Protein AF-A0A960Y1U1-F1 (afdb_monomer)

Solvent-accessible surface area (backbone atoms only — not comparable to full-atom values): 5514 Å² total; per-residue (Å²): 135,59,75,47,82,42,63,54,63,70,61,53,49,52,55,34,71,74,19,62,62,58,35,45,44,44,46,67,72,65,64,47,54,80,85,38,57,53,34,42,39,39,27,62,85,62,45,29,44,31,43,38,36,76,93,47,51,40,35,40,30,41,44,98,85,46,34,25,41,33,38,40,80,87,82,40,78,44,79,48,66,86,57,84,58,46,23,54,41,54,49,52,51,39,63,72,75,62,118

pLDDT: mean 90.0, std 6.32, range [62.06, 96.38]

Nearest PDB structures (foldseek):
  3v5n-assembly1_B  TM=3.842E-01  e=8.748E-01  Sinorhizobium meliloti 1021
  3v5n-assembly1_A  TM=4.144E-01  e=1.931E+00  Sinorhizobium meliloti 1021
  7d5m-assembly1_A  TM=4.256E-01  e=3.145E+00  Azotobacter vinelandii DJ
  3v5n-assembly1_C  TM=3.327E-01  e=2.319E+00  Sinorhizobium meliloti 1021
  3dty-assembly1_B  TM=3.992E-01  e=4.533E+00  Pseudomonas syringae pv. tomato

Sequence (99 aa):
MSFYFFGNKDTIFQMLEESPILHHLLFEKYDIDHFQLISFYISSDLNRLEVNSIGKFFRFKVLENNNVLLQDPETGILEVSEHTGLGKEILDIIQKYCK

Radius of gyration: 12.22 Å; Cα contacts (8 Å, |Δi|>4): 176; chains: 1; bounding box: 28×26×29 Å

Foldseek 3Di:
DFKDKAQDLVVVVVLCVLQVVVVCCQCPVVPADSQQWGIWMDDLVQLKIWTHGNPWIWIWTQDPVLWTFIATPPPGTDTHPPDPCNSVSSNVSCVVPGD

Secondary structure (DSSP, 8-state):
--EEEE--HHHHHHHHHT-HHHHIIIIIIS---GGGEEEEEEETTTTEEEEEESS-EEEEEE-TTS-EEEEETTTEEEEE-SSTTHHHHHHHHHHHH--

Mean predicted aligned error: 3.65 Å

Structure (mmCIF, N/CA/C/O backbone):
data_AF-A0A960Y1U1-F1
#
_entry.id   AF-A0A960Y1U1-F1
#
loop_
_atom_site.group_PDB
_atom_site.id
_atom_site.type_symbol
_atom_site.label_atom_id
_atom_site.label_alt_id
_atom_site.label_comp_id
_atom_site.label_asym_id
_atom_site.label_entity_id
_atom_site.label_seq_id
_atom_site.pdbx_PDB_ins_code
_atom_site.Cartn_x
_atom_site.Cartn_y
_atom_site.Cartn_z
_atom_site.occupancy
_atom_site.B_iso_or_equiv
_atom_site.auth_seq_id
_atom_site.auth_comp_id
_atom_site.auth_asym_id
_atom_site.auth_atom_id
_atom_site.pdbx_PDB_model_num
ATOM 1 N N . MET A 1 1 ? 5.639 17.163 10.245 1.00 62.06 1 MET A N 1
ATOM 2 C CA . MET A 1 1 ? 4.940 16.203 9.384 1.00 62.06 1 MET A CA 1
ATOM 3 C C . MET A 1 1 ? 5.990 15.350 8.709 1.00 62.06 1 MET A C 1
ATOM 5 O O . MET A 1 1 ? 6.778 15.914 7.953 1.00 62.06 1 MET A O 1
ATOM 9 N N . SER A 1 2 ? 6.077 14.070 9.057 1.00 81.50 2 SER A N 1
ATOM 10 C CA . SER A 1 2 ? 7.123 13.174 8.558 1.00 81.50 2 SER A CA 1
ATOM 11 C C . SER A 1 2 ? 6.651 12.429 7.313 1.00 81.50 2 SER A C 1
ATOM 13 O O . SER A 1 2 ? 5.538 11.898 7.258 1.00 81.50 2 SER A O 1
ATOM 15 N N . PHE A 1 3 ? 7.510 12.422 6.297 1.00 84.81 3 PHE A N 1
ATOM 16 C CA . PHE A 1 3 ? 7.237 11.835 4.997 1.00 84.81 3 PHE A CA 1
ATOM 17 C C . PHE A 1 3 ? 8.439 11.043 4.518 1.00 84.81 3 PHE A C 1
ATOM 19 O O . PHE A 1 3 ? 9.558 11.557 4.513 1.00 84.81 3 PHE A O 1
ATOM 26 N N . TYR A 1 4 ? 8.188 9.818 4.077 1.00 92.25 4 TYR A N 1
ATOM 27 C CA . TYR A 1 4 ? 9.227 8.880 3.687 1.00 92.25 4 TYR A CA 1
ATOM 28 C C . TYR A 1 4 ? 8.963 8.407 2.264 1.00 92.25 4 TYR A C 1
ATOM 30 O O . TYR A 1 4 ? 7.866 7.952 1.940 1.00 92.25 4 TYR A O 1
ATOM 38 N N . PHE A 1 5 ? 9.972 8.552 1.409 1.00 94.62 5 PHE A N 1
ATOM 39 C CA . PHE A 1 5 ? 9.931 8.130 0.016 1.00 94.62 5 PHE A CA 1
ATOM 40 C C . PHE A 1 5 ? 10.786 6.880 -0.173 1.00 94.62 5 PHE A C 1
ATOM 42 O O . PHE A 1 5 ? 11.967 6.873 0.179 1.00 94.62 5 PHE A O 1
ATOM 49 N N . PHE A 1 6 ? 10.205 5.861 -0.798 1.00 94.81 6 PH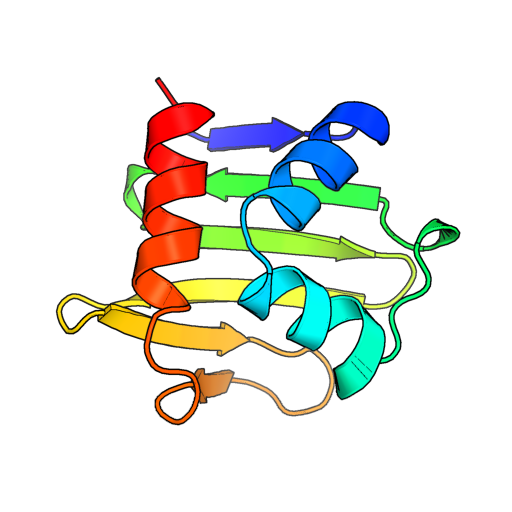E A N 1
ATOM 50 C CA . PHE A 1 6 ? 10.869 4.610 -1.137 1.00 94.81 6 PHE A CA 1
ATOM 51 C C . PHE A 1 6 ? 10.747 4.371 -2.639 1.00 94.81 6 PHE A C 1
ATOM 53 O O . PHE A 1 6 ? 9.682 4.014 -3.132 1.00 94.81 6 PHE A O 1
ATOM 60 N N . GLY A 1 7 ? 11.841 4.592 -3.372 1.00 93.38 7 GLY A N 1
ATOM 61 C CA . GLY A 1 7 ? 11.942 4.308 -4.812 1.00 93.38 7 GLY A CA 1
ATOM 62 C C . GLY A 1 7 ? 12.823 3.100 -5.150 1.00 93.38 7 GLY A C 1
ATOM 63 O O . GLY A 1 7 ? 12.946 2.732 -6.314 1.00 93.38 7 GLY A O 1
ATOM 64 N N . ASN A 1 8 ? 13.472 2.488 -4.154 1.00 94.31 8 ASN A N 1
ATOM 65 C CA . ASN A 1 8 ? 14.249 1.267 -4.355 1.00 94.31 8 ASN A CA 1
ATOM 66 C C . ASN A 1 8 ? 13.295 0.068 -4.478 1.00 94.31 8 ASN A C 1
ATOM 68 O O . ASN A 1 8 ? 12.503 -0.183 -3.570 1.00 94.31 8 ASN A O 1
ATOM 72 N N . LYS A 1 9 ? 13.388 -0.668 -5.592 1.00 90.69 9 LYS A N 1
ATOM 73 C CA . LYS A 1 9 ? 12.480 -1.783 -5.888 1.00 90.69 9 LYS A CA 1
ATOM 74 C C . LYS A 1 9 ? 12.566 -2.914 -4.867 1.00 90.69 9 LYS A C 1
ATOM 76 O O . LYS A 1 9 ? 11.521 -3.394 -4.453 1.00 90.69 9 LYS A O 1
ATOM 81 N N . ASP A 1 10 ? 13.760 -3.282 -4.408 1.00 92.62 10 ASP A N 1
ATOM 82 C CA . ASP A 1 10 ? 13.924 -4.357 -3.419 1.00 92.62 10 ASP A CA 1
ATOM 83 C C . ASP A 1 10 ? 13.230 -4.004 -2.097 1.00 92.62 10 ASP A C 1
ATOM 85 O O . ASP A 1 10 ? 12.554 -4.834 -1.500 1.00 92.62 10 ASP A O 1
ATOM 89 N N . THR A 1 11 ? 13.321 -2.739 -1.674 1.00 93.75 11 THR A N 1
ATOM 90 C CA . THR A 1 11 ? 12.627 -2.253 -0.473 1.00 93.75 11 THR A CA 1
ATOM 91 C C . THR A 1 11 ? 11.110 -2.274 -0.652 1.00 93.75 11 THR A C 1
ATOM 93 O O . THR A 1 11 ? 10.394 -2.680 0.258 1.00 93.75 11 THR A O 1
ATOM 96 N N . ILE A 1 12 ? 10.616 -1.861 -1.823 1.00 93.62 12 ILE A N 1
ATOM 97 C CA . ILE A 1 12 ? 9.183 -1.901 -2.147 1.00 93.62 12 ILE A CA 1
ATOM 98 C C . ILE A 1 12 ? 8.674 -3.348 -2.150 1.00 93.62 12 ILE A C 1
ATOM 100 O O . ILE A 1 12 ? 7.632 -3.624 -1.562 1.00 93.62 12 ILE A O 1
ATOM 104 N N . PHE A 1 13 ? 9.407 -4.281 -2.762 1.00 91.75 13 PHE A N 1
ATOM 105 C CA . PHE A 1 13 ? 9.022 -5.692 -2.762 1.00 91.75 13 PHE A CA 1
ATOM 106 C C . PHE A 1 13 ? 9.053 -6.289 -1.362 1.00 91.75 13 PHE A C 1
ATOM 108 O O . PHE A 1 13 ? 8.110 -6.977 -0.994 1.00 91.75 13 PHE A O 1
ATOM 115 N N . GLN A 1 14 ? 10.043 -5.940 -0.541 1.00 93.62 14 GLN A N 1
ATOM 116 C CA . GLN A 1 14 ? 10.060 -6.357 0.856 1.00 93.62 14 GLN A CA 1
ATOM 117 C C . GLN A 1 14 ? 8.824 -5.849 1.624 1.00 93.62 14 GLN A C 1
ATOM 119 O O . GLN A 1 14 ? 8.208 -6.609 2.364 1.00 93.62 14 GLN A O 1
ATOM 124 N N . MET A 1 15 ? 8.417 -4.587 1.428 1.00 94.44 15 MET A N 1
ATOM 125 C CA . MET A 1 15 ? 7.186 -4.056 2.036 1.00 94.44 15 MET A CA 1
ATOM 126 C C . MET A 1 15 ? 5.944 -4.843 1.603 1.00 94.44 15 MET A C 1
ATOM 128 O O . MET A 1 15 ? 5.037 -5.054 2.403 1.00 94.44 15 MET A O 1
ATOM 132 N N . LEU A 1 16 ? 5.896 -5.261 0.338 1.00 93.00 16 LEU A N 1
ATOM 133 C CA . LEU A 1 16 ? 4.779 -6.012 -0.229 1.00 93.00 16 LEU A CA 1
A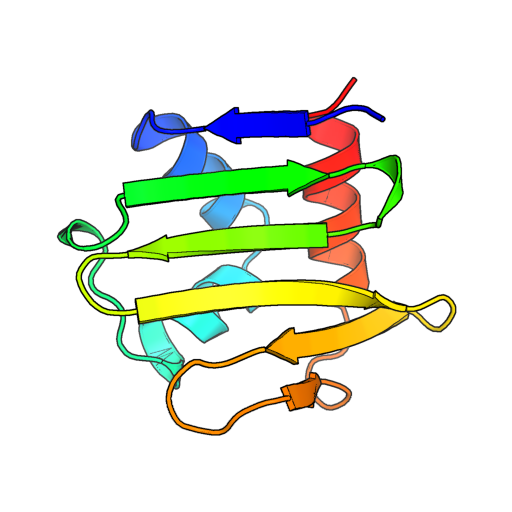TOM 134 C C . LEU A 1 16 ? 4.743 -7.467 0.243 1.00 93.00 16 LEU A C 1
ATOM 136 O O . LEU A 1 16 ? 3.668 -7.971 0.544 1.00 93.00 16 LEU A O 1
ATOM 140 N N . GLU A 1 17 ? 5.894 -8.124 0.375 1.00 91.44 17 GLU A N 1
ATOM 141 C CA . GLU A 1 17 ? 5.991 -9.469 0.959 1.00 91.44 17 GLU A CA 1
ATOM 142 C C . GLU A 1 17 ? 5.514 -9.496 2.419 1.00 91.44 17 GLU A C 1
ATOM 144 O O . GLU A 1 17 ? 4.911 -10.469 2.869 1.00 91.44 17 GLU A O 1
ATOM 149 N N . GLU A 1 18 ? 5.749 -8.411 3.157 1.00 89.69 18 GLU A N 1
ATOM 150 C CA . GLU A 1 18 ? 5.316 -8.252 4.547 1.00 89.69 18 GLU A CA 1
ATOM 151 C C . GLU A 1 18 ? 3.833 -7.859 4.684 1.00 89.69 18 GLU A C 1
ATOM 153 O O . GLU A 1 18 ? 3.284 -7.931 5.784 1.00 89.69 18 GLU A O 1
ATOM 158 N N . SER A 1 19 ? 3.173 -7.482 3.583 1.00 92.50 19 SER A N 1
ATOM 159 C CA . SER A 1 19 ? 1.758 -7.102 3.534 1.00 92.50 19 SER A CA 1
ATOM 160 C C . SER A 1 19 ? 1.021 -7.883 2.439 1.00 92.50 19 SER A C 1
ATOM 162 O O . SER A 1 19 ? 0.753 -7.356 1.351 1.00 92.50 19 SER A O 1
ATOM 164 N N . PRO A 1 20 ? 0.669 -9.156 2.702 1.00 92.62 20 PRO A N 1
ATOM 165 C CA . PRO A 1 20 ? 0.060 -10.028 1.704 1.00 92.62 20 PRO A CA 1
ATOM 166 C C . PRO A 1 20 ? -1.282 -9.501 1.179 1.00 92.62 20 PRO A C 1
ATOM 168 O O . PRO A 1 20 ? -1.597 -9.720 0.008 1.00 92.62 20 PRO A O 1
ATOM 171 N N . ILE A 1 21 ? -2.069 -8.781 1.990 1.00 93.19 21 ILE A N 1
ATOM 172 C CA . ILE A 1 21 ? -3.342 -8.212 1.526 1.00 93.19 21 ILE A CA 1
ATOM 173 C C . ILE A 1 21 ? -3.084 -7.048 0.566 1.00 93.19 21 ILE A C 1
ATOM 175 O O . ILE A 1 21 ? -3.737 -6.958 -0.475 1.00 93.19 21 ILE A O 1
ATOM 179 N N . LEU A 1 22 ? -2.128 -6.168 0.879 1.00 92.94 22 LEU A N 1
ATOM 180 C CA . LEU A 1 22 ? -1.748 -5.079 -0.024 1.00 92.94 22 LEU A CA 1
ATOM 181 C C . LEU A 1 22 ? -1.169 -5.627 -1.333 1.00 92.94 22 LEU A C 1
ATOM 183 O O . LEU A 1 22 ? -1.524 -5.137 -2.403 1.00 92.94 22 LEU A O 1
ATOM 187 N N . HIS A 1 23 ? -0.328 -6.661 -1.251 1.00 94.00 23 HIS A N 1
ATOM 188 C CA . HIS A 1 23 ? 0.206 -7.365 -2.413 1.00 94.00 23 HIS A CA 1
ATOM 189 C C . HIS A 1 23 ? -0.926 -7.908 -3.298 1.00 94.00 23 HIS A C 1
ATOM 191 O O . HIS A 1 23 ? -1.006 -7.557 -4.474 1.00 94.00 23 HIS A O 1
ATOM 197 N N . HIS A 1 24 ? -1.857 -8.676 -2.726 1.00 91.62 24 HIS A N 1
ATOM 198 C CA . HIS A 1 24 ? -3.018 -9.200 -3.450 1.00 91.62 24 HIS A CA 1
ATOM 199 C C . HIS A 1 24 ? -3.845 -8.082 -4.107 1.00 91.62 24 HIS A C 1
ATOM 201 O O . HIS A 1 24 ? -4.216 -8.174 -5.276 1.00 91.62 24 HIS A O 1
ATOM 207 N N . LEU A 1 25 ? -4.106 -6.985 -3.388 1.00 90.38 25 LEU A N 1
ATOM 208 C CA . LEU A 1 25 ? -4.850 -5.854 -3.942 1.00 90.38 25 LEU A CA 1
ATOM 209 C C . LEU A 1 25 ? -4.150 -5.260 -5.166 1.00 90.38 25 LEU A C 1
ATOM 211 O O . LEU A 1 25 ? -4.776 -5.102 -6.210 1.00 90.38 25 LEU A O 1
ATOM 215 N N . LEU A 1 26 ? -2.867 -4.931 -5.051 1.00 90.62 26 LEU A N 1
ATOM 216 C CA . LEU A 1 26 ? -2.139 -4.248 -6.117 1.00 90.62 26 LEU A CA 1
ATOM 217 C C . LEU A 1 26 ? -1.942 -5.143 -7.347 1.00 90.62 26 LEU A C 1
ATOM 219 O O . LEU A 1 26 ? -2.193 -4.693 -8.463 1.00 90.62 26 LEU A O 1
ATOM 223 N N . PHE A 1 27 ? -1.527 -6.395 -7.152 1.00 91.56 27 PHE A N 1
ATOM 224 C CA . PHE A 1 27 ? -1.133 -7.274 -8.255 1.00 91.56 27 PHE A CA 1
ATOM 225 C C . PHE A 1 27 ? -2.275 -8.113 -8.814 1.00 91.56 27 PHE A C 1
ATOM 227 O O . PHE A 1 27 ? -2.323 -8.331 -10.017 1.00 91.56 27 PHE A O 1
ATOM 234 N N . GLU A 1 28 ? -3.194 -8.585 -7.972 1.00 89.62 28 GLU A N 1
ATOM 235 C CA . GLU A 1 28 ? -4.253 -9.498 -8.420 1.00 89.62 28 GLU A CA 1
ATOM 236 C C . GLU A 1 28 ? -5.566 -8.761 -8.691 1.00 89.62 28 GLU A C 1
ATOM 238 O O . GLU A 1 28 ? -6.217 -9.020 -9.700 1.00 89.62 28 GLU A O 1
ATOM 243 N N . LYS A 1 29 ? -5.963 -7.821 -7.823 1.00 87.81 29 LYS A N 1
ATOM 244 C CA . LYS A 1 29 ? -7.225 -7.080 -7.998 1.00 87.81 29 LYS A CA 1
ATOM 245 C C . LYS A 1 29 ? -7.097 -5.908 -8.971 1.00 87.81 29 LYS A C 1
ATOM 247 O O . LYS A 1 29 ? -7.988 -5.707 -9.791 1.00 87.81 29 LYS A O 1
ATOM 252 N N . TYR A 1 30 ? -6.027 -5.122 -8.855 1.00 87.00 30 TYR A N 1
ATOM 253 C CA .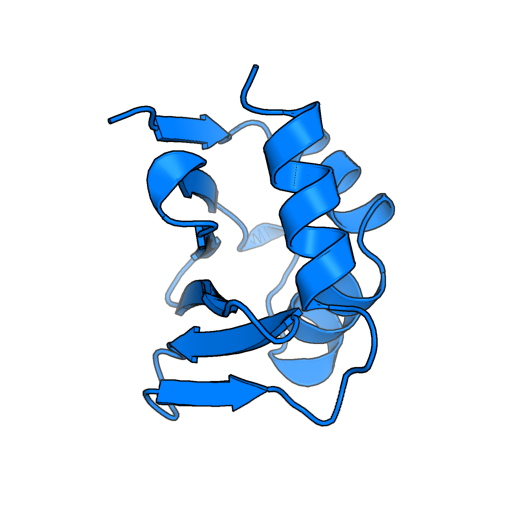 TYR A 1 30 ? -5.819 -3.905 -9.652 1.00 87.00 30 TYR A CA 1
ATOM 254 C C . TYR A 1 30 ? -4.895 -4.089 -10.863 1.00 87.00 30 TYR A C 1
ATOM 256 O O . TYR A 1 30 ? -4.718 -3.134 -11.631 1.00 87.00 30 TYR A O 1
ATOM 264 N N . ASP A 1 31 ? -4.358 -5.300 -11.041 1.00 88.81 31 ASP A N 1
ATOM 265 C CA . ASP A 1 31 ? -3.537 -5.714 -12.186 1.00 88.81 31 ASP A CA 1
ATOM 266 C C . ASP A 1 31 ? -2.374 -4.743 -12.462 1.00 88.81 31 ASP A C 1
ATOM 268 O O . ASP A 1 31 ? -2.147 -4.283 -13.582 1.00 88.81 31 ASP A O 1
ATOM 272 N N . ILE A 1 32 ? -1.678 -4.329 -11.398 1.00 88.69 32 ILE A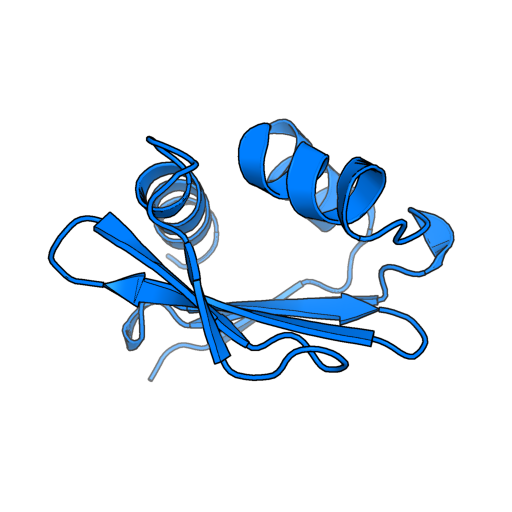 N 1
ATOM 273 C CA . ILE A 1 32 ? -0.466 -3.515 -11.511 1.00 88.69 32 ILE A CA 1
ATOM 274 C C . ILE A 1 32 ? 0.699 -4.461 -11.759 1.00 88.69 32 ILE A C 1
ATOM 276 O O . ILE A 1 32 ? 0.959 -5.331 -10.942 1.00 88.69 32 ILE A O 1
ATOM 280 N N . ASP A 1 33 ? 1.465 -4.275 -12.829 1.00 88.62 33 ASP A N 1
ATOM 281 C CA . ASP A 1 33 ? 2.678 -5.070 -13.034 1.00 88.62 33 ASP A CA 1
ATOM 282 C C . ASP A 1 33 ? 3.769 -4.664 -12.012 1.00 88.62 33 ASP A C 1
ATOM 284 O O . ASP A 1 33 ? 3.971 -3.485 -11.704 1.00 88.62 33 ASP A O 1
ATOM 288 N N . HIS A 1 34 ? 4.548 -5.633 -11.530 1.00 84.12 34 HIS A N 1
ATOM 289 C CA . HIS A 1 34 ? 5.743 -5.419 -10.706 1.00 84.12 34 HIS A CA 1
ATOM 290 C C . HIS A 1 34 ? 6.708 -4.399 -11.329 1.00 84.12 34 HIS A C 1
ATOM 292 O O . HIS A 1 34 ? 7.320 -3.584 -10.632 1.00 84.12 34 HIS A O 1
ATOM 298 N N . PHE A 1 35 ? 6.843 -4.402 -12.656 1.00 87.25 35 PHE A N 1
ATOM 299 C CA . PHE A 1 35 ? 7.695 -3.456 -13.367 1.00 87.25 35 PHE A CA 1
ATOM 300 C C . PHE A 1 35 ? 7.123 -2.040 -13.402 1.00 87.25 35 PHE A C 1
ATOM 302 O O . PHE A 1 35 ? 7.910 -1.093 -13.510 1.00 87.25 35 PHE A O 1
ATOM 309 N N . GLN A 1 36 ? 5.802 -1.895 -13.272 1.00 90.62 36 GLN A N 1
ATOM 310 C CA . GLN A 1 36 ? 5.112 -0.610 -13.269 1.00 90.62 36 GLN A CA 1
ATOM 311 C C . GLN A 1 36 ? 5.216 0.115 -11.931 1.00 90.62 36 GLN A C 1
ATOM 313 O O . GLN A 1 36 ? 5.008 1.323 -11.918 1.00 90.62 36 GLN A O 1
ATOM 318 N N . LEU A 1 37 ? 5.552 -0.554 -10.823 1.00 92.50 37 LEU A N 1
ATOM 319 C CA . LEU A 1 37 ? 5.761 0.125 -9.544 1.00 92.50 37 LEU A CA 1
ATOM 320 C C . LEU A 1 37 ? 6.959 1.083 -9.606 1.00 92.50 37 LEU A C 1
ATOM 322 O O . LEU A 1 37 ? 8.076 0.706 -9.972 1.00 92.50 37 LEU A O 1
ATOM 326 N N . ILE A 1 38 ? 6.703 2.336 -9.226 1.00 94.62 38 ILE A N 1
ATOM 327 C CA . ILE A 1 38 ? 7.678 3.430 -9.238 1.00 94.62 38 ILE A CA 1
ATOM 328 C C . ILE A 1 38 ? 8.146 3.731 -7.818 1.00 94.62 38 ILE A C 1
ATOM 330 O O . ILE A 1 38 ? 9.346 3.808 -7.567 1.00 94.62 38 ILE A O 1
ATOM 334 N N . SER A 1 39 ? 7.212 3.967 -6.894 1.00 95.62 39 SER A N 1
ATOM 335 C CA . SER A 1 39 ? 7.566 4.351 -5.526 1.00 95.62 39 SER A CA 1
ATOM 336 C C . SER A 1 39 ? 6.433 4.167 -4.536 1.00 95.62 39 SER A C 1
ATOM 338 O O . SER A 1 39 ? 5.258 4.251 -4.896 1.00 95.62 39 SER A O 1
ATOM 340 N N . PHE A 1 40 ? 6.810 3.979 -3.275 1.00 96.38 40 PHE A N 1
ATOM 341 C CA . PHE A 1 40 ? 5.921 4.085 -2.127 1.00 96.38 40 PHE A CA 1
ATOM 342 C C . PHE A 1 40 ? 6.214 5.393 -1.391 1.00 96.38 40 PHE A C 1
ATOM 344 O O . PHE A 1 40 ? 7.372 5.754 -1.166 1.00 96.38 40 PHE A O 1
ATOM 351 N N . TYR A 1 41 ? 5.162 6.109 -1.012 1.00 95.56 41 TYR A N 1
ATOM 352 C CA . TYR A 1 41 ? 5.249 7.317 -0.204 1.00 95.56 41 TYR A CA 1
ATOM 353 C C . TYR A 1 41 ? 4.428 7.147 1.066 1.00 95.56 41 TYR A C 1
ATOM 355 O O . TYR A 1 41 ? 3.230 6.880 1.017 1.00 95.56 41 TYR A O 1
ATOM 363 N N . ILE A 1 42 ? 5.083 7.289 2.212 1.00 95.38 42 ILE A N 1
ATOM 364 C CA . ILE A 1 42 ? 4.503 6.960 3.508 1.00 95.38 42 ILE A CA 1
ATOM 365 C C . ILE A 1 42 ? 4.450 8.209 4.380 1.00 95.38 42 ILE A C 1
ATOM 367 O O . ILE A 1 42 ? 5.435 8.937 4.513 1.00 95.38 42 ILE A O 1
ATOM 371 N N . SER A 1 43 ? 3.290 8.454 4.984 1.00 94.25 43 SER A N 1
ATOM 372 C CA . SER A 1 43 ? 3.075 9.506 5.973 1.00 94.25 43 SER A CA 1
ATOM 373 C C . SER A 1 43 ? 2.589 8.880 7.273 1.00 94.25 43 SER A C 1
ATOM 375 O O . SER A 1 43 ? 1.450 8.414 7.355 1.00 94.25 43 SER A O 1
ATOM 377 N N . SER A 1 44 ? 3.456 8.881 8.287 1.00 91.00 44 SER A N 1
ATOM 378 C CA . SER A 1 44 ? 3.150 8.323 9.606 1.00 91.00 44 SER A CA 1
ATOM 379 C C . SER A 1 44 ? 2.072 9.128 10.327 1.00 91.00 44 SER A C 1
ATOM 381 O O . SER A 1 44 ? 1.108 8.554 10.814 1.00 91.00 44 SER A O 1
ATOM 383 N N . ASP A 1 45 ? 2.159 10.458 10.290 1.00 91.12 45 ASP A N 1
ATOM 384 C CA . ASP A 1 45 ? 1.182 11.344 10.941 1.00 91.12 45 ASP A CA 1
ATOM 385 C C . ASP A 1 45 ? -0.238 11.199 10.376 1.00 91.12 45 ASP A C 1
ATOM 387 O O . ASP A 1 45 ? -1.223 11.473 11.059 1.00 91.12 45 ASP A O 1
ATOM 391 N N . LEU A 1 46 ? -0.353 10.796 9.107 1.00 93.12 46 LEU A N 1
ATOM 392 C CA . LEU A 1 46 ? -1.632 10.639 8.417 1.00 93.12 46 LEU A CA 1
ATOM 393 C C . LEU A 1 46 ? -2.098 9.184 8.330 1.00 93.12 46 LEU A C 1
ATOM 395 O O . LEU A 1 46 ? -3.136 8.944 7.709 1.00 93.12 46 LEU A O 1
ATOM 399 N N . ASN A 1 47 ? -1.340 8.238 8.898 1.00 94.56 47 ASN A N 1
ATOM 400 C CA . ASN A 1 47 ? -1.526 6.797 8.725 1.00 94.56 47 ASN A CA 1
ATOM 401 C C . ASN A 1 47 ? -1.775 6.416 7.255 1.00 94.56 47 ASN A C 1
ATOM 403 O O . ASN A 1 47 ? -2.761 5.755 6.915 1.00 94.56 47 ASN A O 1
ATOM 407 N N . ARG A 1 48 ? -0.925 6.934 6.361 1.00 95.44 48 ARG A N 1
ATOM 408 C CA . ARG A 1 48 ? -1.168 6.926 4.917 1.00 95.44 48 ARG A CA 1
ATOM 409 C C . ARG A 1 48 ? -0.007 6.319 4.147 1.00 95.44 48 ARG A C 1
ATOM 411 O O . ARG A 1 48 ? 1.138 6.722 4.335 1.00 95.44 48 ARG A O 1
ATOM 418 N N . LEU A 1 49 ? -0.344 5.437 3.215 1.00 96.00 49 LEU A N 1
ATOM 419 C CA . LEU A 1 49 ? 0.547 4.855 2.222 1.00 96.00 49 LEU A CA 1
ATOM 420 C C . LEU A 1 49 ? 0.048 5.231 0.826 1.00 96.00 49 LEU A C 1
ATOM 422 O O . LEU A 1 49 ? -1.126 5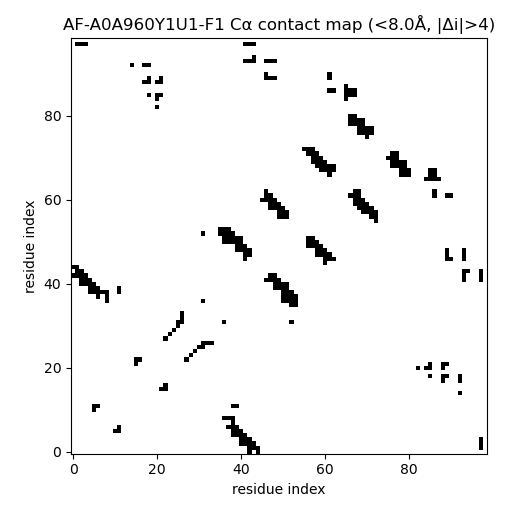.062 0.509 1.00 96.00 49 LEU A O 1
ATOM 426 N N . GLU A 1 50 ? 0.931 5.741 -0.016 1.00 95.81 50 GLU A N 1
ATOM 427 C CA . GLU A 1 50 ? 0.650 6.040 -1.414 1.00 95.81 50 GLU A CA 1
ATOM 428 C C . GLU A 1 50 ? 1.549 5.188 -2.306 1.00 95.81 50 GLU A C 1
ATOM 430 O O . GLU A 1 50 ? 2.756 5.101 -2.084 1.00 95.81 50 GLU A O 1
ATOM 435 N N . VAL A 1 51 ? 0.952 4.564 -3.312 1.00 95.19 51 VAL A N 1
ATOM 436 C CA . VAL A 1 51 ? 1.606 3.668 -4.259 1.00 95.19 51 VAL A CA 1
ATOM 437 C C . VAL A 1 51 ? 1.549 4.315 -5.633 1.00 95.19 51 VAL A C 1
ATOM 439 O O . VAL A 1 51 ? 0.481 4.466 -6.230 1.00 95.19 51 VAL A O 1
ATOM 442 N N . ASN A 1 52 ? 2.717 4.709 -6.130 1.00 94.25 52 ASN A N 1
ATOM 443 C CA . ASN A 1 52 ? 2.886 5.258 -7.465 1.00 94.25 52 ASN A CA 1
ATOM 444 C C . ASN A 1 52 ? 3.301 4.146 -8.419 1.00 94.25 52 ASN A C 1
ATOM 446 O O . ASN A 1 52 ? 4.317 3.478 -8.203 1.00 94.25 52 ASN A O 1
ATOM 450 N N . SER A 1 53 ? 2.565 4.014 -9.513 1.00 92.50 53 SER A N 1
ATOM 451 C CA . SER A 1 53 ? 2.916 3.143 -10.628 1.00 92.50 53 SER A CA 1
ATOM 452 C C . SER A 1 53 ? 2.859 3.909 -11.950 1.00 92.50 53 SER A C 1
ATOM 454 O O . SER A 1 53 ? 2.429 5.065 -11.999 1.00 92.50 53 SER A O 1
ATOM 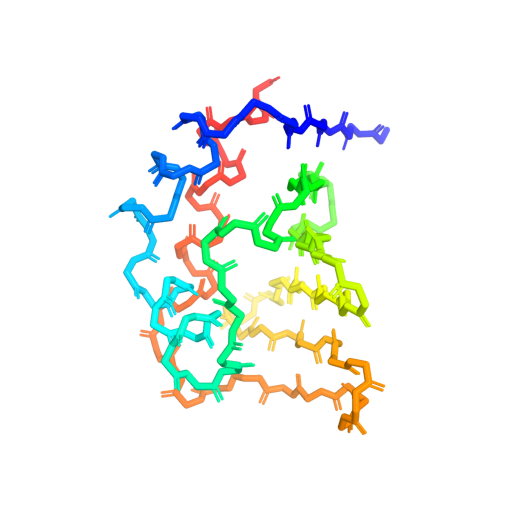456 N N . ILE A 1 54 ? 3.306 3.288 -13.039 1.00 90.75 54 ILE A N 1
ATOM 457 C CA . ILE A 1 54 ? 3.172 3.858 -14.380 1.00 90.75 54 ILE A CA 1
ATOM 458 C C . ILE A 1 54 ? 1.679 3.953 -14.721 1.00 90.75 54 ILE A C 1
ATOM 460 O O . ILE A 1 54 ? 1.028 2.955 -15.005 1.00 90.75 54 ILE A O 1
ATOM 464 N N . GLY A 1 55 ? 1.140 5.172 -14.700 1.00 85.00 55 GLY A N 1
ATOM 465 C CA . GLY A 1 55 ? -0.233 5.468 -15.117 1.00 85.00 55 GLY A CA 1
ATOM 466 C C . GLY A 1 55 ? -1.307 5.315 -14.036 1.00 85.00 55 GLY A C 1
ATOM 467 O O . GLY A 1 55 ? -2.406 5.822 -14.241 1.00 85.00 55 GLY A O 1
ATOM 468 N N . LYS A 1 56 ? -1.006 4.705 -12.879 1.00 89.94 56 LYS A N 1
ATOM 469 C CA . LYS A 1 56 ? -1.950 4.591 -11.752 1.00 89.94 56 LYS A CA 1
ATOM 470 C C . LYS A 1 56 ? -1.341 5.082 -10.437 1.00 89.94 56 LYS A C 1
ATOM 472 O O . LYS A 1 56 ? -0.158 4.869 -10.156 1.00 89.94 56 LYS A O 1
ATOM 477 N N . PHE A 1 57 ? -2.178 5.707 -9.617 1.00 91.56 57 PHE A N 1
ATOM 478 C CA . PHE A 1 57 ? -1.846 6.185 -8.279 1.00 91.56 57 PHE A CA 1
ATOM 479 C C . PHE A 1 57 ? -2.880 5.677 -7.287 1.00 91.56 57 PHE A C 1
ATOM 481 O O . PHE A 1 57 ? -4.058 5.990 -7.434 1.00 91.56 57 PHE A O 1
ATOM 488 N N . PHE A 1 58 ? -2.432 4.964 -6.260 1.00 94.00 58 PHE A N 1
ATOM 489 C CA . PHE A 1 58 ? -3.298 4.486 -5.190 1.00 94.00 58 PHE A CA 1
ATOM 490 C C . PHE A 1 58 ? -2.908 5.155 -3.886 1.00 94.00 58 PHE A C 1
ATOM 492 O O . PHE A 1 58 ? -1.730 5.219 -3.541 1.00 94.00 58 PHE A O 1
ATOM 499 N N . ARG A 1 59 ? -3.892 5.621 -3.124 1.00 95.25 59 ARG A N 1
ATOM 500 C CA . ARG A 1 59 ? -3.669 6.127 -1.769 1.00 95.25 59 ARG A CA 1
ATOM 501 C C . ARG A 1 59 ? -4.516 5.339 -0.793 1.00 95.25 59 ARG A C 1
ATOM 503 O O . ARG A 1 59 ? -5.735 5.355 -0.880 1.00 95.25 59 ARG A O 1
ATOM 510 N N . PHE A 1 60 ? -3.855 4.747 0.185 1.00 95.38 60 PHE A N 1
ATOM 511 C CA . PHE A 1 60 ? -4.452 4.016 1.284 1.00 95.38 60 PHE A CA 1
ATOM 512 C C . PHE A 1 60 ? -4.293 4.840 2.559 1.00 95.38 60 PHE A C 1
ATOM 514 O O . PHE A 1 60 ? -3.177 5.177 2.954 1.00 95.38 60 PHE A O 1
ATOM 521 N N . LYS A 1 61 ? -5.402 5.193 3.207 1.00 95.81 61 LYS A N 1
ATOM 522 C CA . LYS A 1 61 ? -5.410 5.890 4.496 1.00 95.81 61 LYS A CA 1
ATOM 523 C C . LYS A 1 61 ? -6.127 5.033 5.528 1.00 95.81 61 LYS A C 1
ATOM 525 O O . LYS A 1 61 ? -7.312 4.754 5.366 1.00 95.81 61 LYS A O 1
ATOM 530 N N . VAL A 1 62 ? -5.425 4.661 6.592 1.00 94.94 62 VAL A N 1
ATOM 531 C CA . VAL A 1 62 ? -6.005 3.883 7.689 1.00 94.94 62 VAL A CA 1
ATOM 532 C C . VAL A 1 62 ? -6.820 4.807 8.597 1.00 94.94 62 VAL A C 1
ATOM 534 O O . VAL A 1 62 ? -6.366 5.886 8.985 1.00 94.94 62 VAL A O 1
ATOM 537 N N . LEU A 1 63 ? -8.049 4.398 8.891 1.00 92.50 63 LEU A N 1
ATOM 538 C CA . LEU A 1 63 ? -8.980 5.063 9.796 1.00 92.50 63 LEU A CA 1
ATOM 539 C C . LEU A 1 63 ? -8.821 4.545 11.232 1.00 92.50 63 LEU A C 1
ATOM 541 O O . LEU A 1 63 ? -8.228 3.495 11.468 1.00 92.50 63 LEU A O 1
ATOM 545 N N . GLU A 1 64 ? -9.399 5.256 12.202 1.00 88.19 64 GLU A N 1
ATOM 546 C CA . GLU A 1 64 ? -9.320 4.899 13.631 1.00 88.19 64 GLU A CA 1
ATOM 547 C C . GLU A 1 64 ? -9.911 3.515 13.953 1.00 88.19 64 GLU A C 1
ATOM 549 O O . GLU A 1 64 ? -9.499 2.868 14.911 1.00 88.19 64 GLU A O 1
ATOM 554 N N . ASN A 1 65 ? -10.852 3.036 13.137 1.00 87.31 65 ASN A N 1
ATOM 555 C CA . ASN A 1 65 ? -11.471 1.716 13.260 1.00 87.31 65 ASN A CA 1
ATOM 556 C C . ASN A 1 65 ? -10.716 0.604 12.499 1.00 87.31 65 ASN A C 1
ATOM 558 O O . ASN A 1 65 ? -11.263 -0.482 12.331 1.00 87.31 65 ASN A O 1
ATOM 562 N N . ASN A 1 66 ? -9.486 0.864 12.038 1.00 86.25 66 ASN A N 1
ATOM 563 C CA . ASN A 1 66 ? -8.676 -0.001 11.167 1.00 86.25 66 ASN A CA 1
ATOM 564 C C . ASN A 1 66 ? -9.248 -0.261 9.762 1.00 86.25 66 ASN A C 1
ATOM 566 O O . ASN A 1 66 ? -8.670 -1.058 9.017 1.00 86.25 66 ASN A O 1
ATOM 570 N N . ASN A 1 67 ? -10.325 0.419 9.359 1.00 91.06 67 ASN A N 1
ATOM 571 C CA . ASN A 1 67 ? -10.750 0.414 7.961 1.00 91.06 67 ASN A CA 1
ATOM 572 C C . ASN A 1 67 ? -9.788 1.257 7.124 1.00 91.06 67 ASN A C 1
ATOM 574 O O . ASN A 1 67 ? -9.065 2.112 7.641 1.00 91.06 67 ASN A O 1
ATOM 578 N N . VAL A 1 68 ? -9.781 1.032 5.813 1.00 93.62 68 VAL A N 1
ATOM 579 C CA . VAL A 1 68 ? -8.885 1.748 4.903 1.00 93.62 68 VAL A CA 1
ATOM 580 C C . VAL A 1 68 ? -9.696 2.525 3.885 1.00 93.62 68 VAL A C 1
ATOM 582 O O . 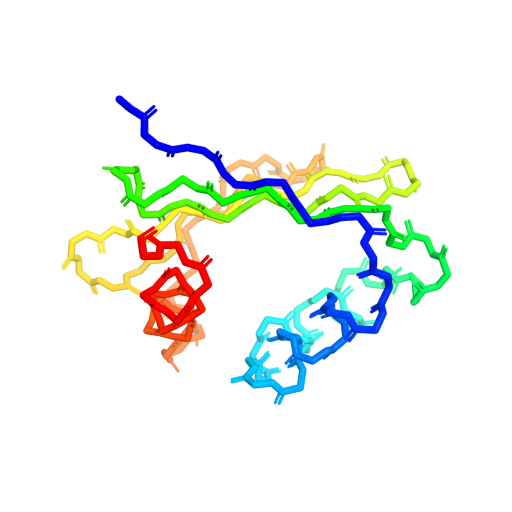VAL A 1 68 ? -10.463 1.946 3.126 1.00 93.62 68 VAL A O 1
ATOM 585 N N . LEU A 1 69 ? -9.498 3.839 3.830 1.00 93.50 69 LEU A N 1
ATOM 586 C CA . LEU A 1 69 ? -9.931 4.634 2.688 1.00 93.50 69 LEU A CA 1
ATOM 587 C C . LEU A 1 69 ? -8.923 4.455 1.561 1.00 93.50 69 LEU A C 1
ATOM 589 O O . LEU A 1 69 ? -7.770 4.875 1.680 1.00 93.50 69 LEU A O 1
ATOM 593 N N . LEU A 1 70 ? -9.375 3.848 0.472 1.00 92.81 70 LEU A N 1
ATOM 594 C CA . LEU A 1 70 ? -8.644 3.725 -0.773 1.00 92.81 70 LEU A CA 1
ATOM 595 C C . LEU A 1 70 ? -9.105 4.813 -1.737 1.00 92.81 70 LEU A C 1
ATOM 597 O O . LEU A 1 70 ? -10.274 4.879 -2.097 1.00 92.81 70 LEU A O 1
ATOM 601 N N . GLN A 1 71 ? -8.183 5.656 -2.174 1.00 92.75 71 GLN A N 1
ATOM 602 C CA . GLN A 1 71 ? -8.367 6.503 -3.339 1.00 92.75 71 GLN A CA 1
ATOM 603 C C . GLN A 1 71 ? -7.720 5.808 -4.538 1.00 92.75 71 GLN A C 1
ATOM 605 O O . GLN A 1 71 ? -6.495 5.721 -4.626 1.00 92.75 71 GLN A O 1
ATOM 610 N N . ASP A 1 72 ? -8.579 5.319 -5.421 1.00 83.19 72 ASP A N 1
ATOM 611 C CA . ASP A 1 72 ? -8.276 4.672 -6.690 1.00 83.19 72 ASP A CA 1
ATOM 612 C C . ASP A 1 72 ? -8.472 5.687 -7.841 1.00 83.19 72 ASP A C 1
ATOM 614 O O . ASP A 1 72 ? -9.381 6.526 -7.768 1.00 83.19 72 ASP A O 1
ATOM 618 N N . PRO A 1 73 ? -7.627 5.669 -8.887 1.00 75.44 73 PRO A N 1
ATOM 619 C CA . PRO A 1 73 ? -7.698 6.654 -9.964 1.00 75.44 73 PRO A CA 1
ATOM 620 C C . PRO A 1 73 ? -8.896 6.450 -10.908 1.00 75.44 73 PRO A C 1
ATOM 622 O O . PRO A 1 73 ? -9.321 7.405 -11.555 1.00 75.44 73 PRO A O 1
ATOM 625 N N . GLU A 1 74 ? -9.443 5.239 -10.989 1.00 80.00 74 GLU A N 1
ATOM 626 C CA . GLU A 1 74 ? -10.551 4.847 -11.864 1.00 80.00 74 GLU A CA 1
ATOM 627 C C . GLU A 1 74 ? -11.897 4.900 -11.129 1.00 80.00 74 GLU A C 1
ATOM 629 O O . GLU A 1 74 ? -12.877 5.423 -11.659 1.00 80.00 74 GLU A O 1
ATOM 634 N N . THR A 1 75 ? -11.955 4.394 -9.893 1.00 79.38 75 THR A N 1
ATOM 635 C CA . THR A 1 75 ? -13.211 4.258 -9.133 1.00 79.38 75 THR A CA 1
ATOM 636 C C . THR A 1 75 ? -13.443 5.363 -8.101 1.00 79.38 75 THR A C 1
ATOM 638 O O . THR A 1 75 ? -14.533 5.459 -7.536 1.00 79.38 75 THR A O 1
ATOM 641 N N . GLY A 1 76 ? -12.444 6.210 -7.837 1.00 87.00 76 GLY A N 1
ATOM 642 C CA . GLY A 1 76 ? -12.525 7.270 -6.833 1.00 87.00 76 GLY A CA 1
ATOM 643 C C . GLY A 1 76 ? -12.245 6.774 -5.411 1.00 87.00 76 GLY A C 1
ATOM 644 O O . GLY A 1 76 ? -11.365 5.945 -5.196 1.00 87.00 76 GLY A O 1
ATOM 645 N N . ILE A 1 77 ? -12.941 7.332 -4.416 1.00 87.88 77 ILE A N 1
ATOM 646 C CA . ILE A 1 77 ? -12.710 7.011 -2.998 1.00 87.88 77 ILE A CA 1
ATOM 647 C C . ILE A 1 77 ? -13.651 5.888 -2.559 1.00 87.88 77 ILE A C 1
ATOM 649 O O . ILE A 1 77 ? -14.869 6.031 -2.636 1.00 87.88 77 ILE A O 1
ATOM 653 N N . LEU A 1 78 ? -13.073 4.807 -2.045 1.00 88.56 78 LEU A N 1
ATOM 654 C CA . LEU A 1 78 ? -13.761 3.629 -1.533 1.00 88.56 78 LEU A CA 1
ATOM 655 C C . LEU A 1 78 ? -13.311 3.347 -0.099 1.00 88.56 78 LEU A C 1
ATOM 657 O O . LEU A 1 78 ? -12.128 3.450 0.222 1.00 88.56 78 LEU A O 1
ATOM 661 N N . GLU A 1 79 ? -14.241 2.951 0.765 1.00 86.88 79 GLU A N 1
ATOM 662 C CA . GLU A 1 79 ? -13.897 2.392 2.072 1.00 86.88 79 GLU A CA 1
ATOM 663 C C . GLU A 1 79 ? -13.749 0.876 1.946 1.00 86.88 79 GLU A C 1
ATOM 665 O O . GLU A 1 79 ? -14.697 0.156 1.639 1.00 86.88 79 GLU A O 1
ATOM 670 N N . VAL A 1 80 ? -12.534 0.391 2.169 1.00 81.81 80 VAL A N 1
ATOM 671 C CA . VAL A 1 80 ? -12.181 -1.021 2.118 1.00 81.81 80 VAL A CA 1
ATOM 672 C C . VAL A 1 80 ? -12.384 -1.612 3.508 1.00 81.81 80 VAL A C 1
ATOM 674 O O . VAL A 1 80 ? -11.506 -1.538 4.368 1.00 81.81 80 VAL A O 1
ATOM 677 N N . SER A 1 81 ? -13.570 -2.177 3.727 1.00 76.88 81 SER A N 1
ATOM 678 C CA . SER A 1 81 ? -13.948 -2.878 4.963 1.00 76.88 81 SER A CA 1
ATOM 679 C C . SER A 1 81 ? -13.949 -4.406 4.815 1.00 76.88 81 SER A C 1
ATOM 681 O O . SER A 1 81 ? -13.859 -5.119 5.810 1.00 76.88 81 SER A O 1
ATOM 683 N N . GLU A 1 82 ? -14.000 -4.919 3.580 1.00 70.56 82 GLU A N 1
ATOM 684 C CA . GLU A 1 82 ? -14.079 -6.360 3.285 1.00 70.56 82 GLU A CA 1
ATOM 685 C C . GLU A 1 82 ? -12.760 -7.108 3.540 1.00 70.56 82 GLU A C 1
ATOM 687 O O . GLU A 1 82 ? -12.759 -8.309 3.801 1.00 70.56 82 GLU A O 1
ATOM 692 N N . HIS A 1 83 ? -11.627 -6.402 3.508 1.00 74.81 83 HIS A N 1
ATOM 693 C CA . HIS A 1 83 ? -10.307 -6.979 3.752 1.00 74.81 83 HIS A CA 1
ATOM 694 C C . HIS A 1 83 ? -9.899 -6.790 5.217 1.00 74.81 83 HIS A C 1
ATOM 696 O O . HIS A 1 83 ? -9.137 -5.880 5.562 1.00 74.81 83 HIS A O 1
ATOM 702 N N . THR A 1 84 ? -10.407 -7.660 6.094 1.00 75.88 84 THR A N 1
ATOM 703 C CA . THR A 1 84 ? -10.041 -7.662 7.517 1.00 75.88 84 THR A CA 1
ATOM 704 C C . THR A 1 84 ? -8.526 -7.806 7.673 1.00 75.88 84 THR A C 1
ATOM 706 O O . THR A 1 84 ? -7.970 -8.846 7.331 1.00 75.88 84 THR A O 1
ATOM 709 N N . GLY A 1 85 ? -7.862 -6.772 8.195 1.00 88.19 85 GLY A N 1
ATOM 710 C CA . GLY A 1 85 ? -6.418 -6.778 8.452 1.00 88.19 85 GLY A CA 1
ATOM 711 C C . GLY A 1 85 ? -5.599 -5.812 7.597 1.00 88.19 85 GLY A C 1
ATOM 712 O O . GLY A 1 85 ? -4.517 -5.438 8.038 1.00 88.19 85 GLY A O 1
ATOM 713 N N . LEU A 1 86 ? -6.120 -5.312 6.467 1.00 92.56 8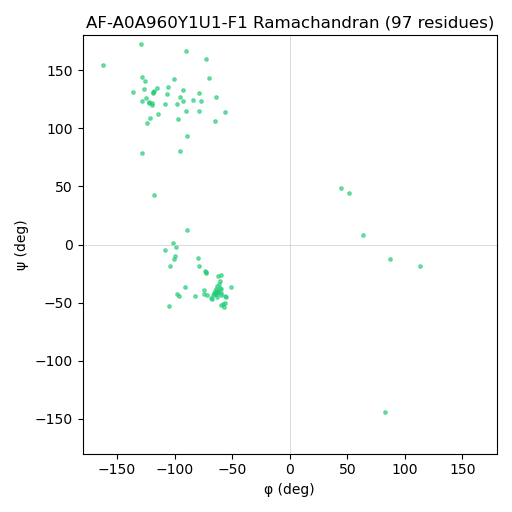6 LEU A N 1
ATOM 714 C CA . LEU A 1 86 ? -5.373 -4.388 5.595 1.00 92.56 86 LEU A CA 1
ATOM 715 C C . LEU A 1 86 ? -4.877 -3.145 6.347 1.00 92.56 86 LEU A C 1
ATOM 717 O O . LEU A 1 86 ? -3.720 -2.755 6.218 1.00 92.56 86 LEU A O 1
ATOM 721 N N . GLY A 1 87 ? -5.744 -2.531 7.160 1.00 93.50 87 GLY A N 1
ATOM 722 C CA . GLY A 1 87 ? -5.369 -1.357 7.948 1.00 93.50 87 GLY A CA 1
ATOM 723 C C . GLY A 1 87 ? -4.226 -1.644 8.917 1.00 93.50 87 GLY A C 1
ATOM 724 O O . GLY A 1 87 ? -3.329 -0.821 9.065 1.00 93.50 87 GLY A O 1
ATOM 725 N N . LYS A 1 88 ? -4.207 -2.842 9.513 1.00 93.50 88 LYS A N 1
ATOM 726 C CA . LYS A 1 88 ? -3.117 -3.267 10.390 1.00 93.50 88 LYS A CA 1
ATOM 727 C C . LYS A 1 88 ? -1.818 -3.460 9.608 1.00 93.50 88 LYS A C 1
ATOM 729 O O . LYS A 1 88 ? -0.803 -2.929 10.033 1.00 93.50 88 LYS A O 1
ATOM 734 N N . GLU A 1 89 ? -1.852 -4.145 8.465 1.00 94.50 89 GLU A N 1
ATOM 735 C CA . GLU A 1 89 ? -0.645 -4.349 7.651 1.00 94.50 89 GLU A CA 1
ATOM 736 C C . GLU A 1 89 ? -0.023 -3.018 7.201 1.00 94.50 89 GLU A C 1
ATOM 738 O O . GLU A 1 89 ? 1.188 -2.829 7.291 1.00 94.50 89 GLU A O 1
ATOM 743 N N . ILE A 1 90 ? -0.850 -2.047 6.795 1.00 94.44 90 ILE A N 1
ATOM 744 C CA . ILE A 1 90 ? -0.367 -0.711 6.421 1.00 94.44 90 ILE A CA 1
ATOM 745 C C . ILE A 1 90 ? 0.260 0.006 7.624 1.00 94.44 90 ILE A C 1
ATOM 747 O O . ILE A 1 90 ? 1.313 0.629 7.481 1.00 94.44 90 ILE A O 1
ATOM 751 N N . LEU A 1 91 ? -0.354 -0.075 8.809 1.00 94.00 91 LEU A N 1
ATOM 752 C CA . LEU A 1 91 ? 0.219 0.499 10.030 1.00 94.00 91 LEU A CA 1
ATOM 753 C C . LEU A 1 91 ? 1.542 -0.175 10.416 1.00 94.00 91 LEU A C 1
ATOM 755 O O . LEU A 1 91 ? 2.466 0.523 10.833 1.00 94.00 91 LEU A O 1
ATOM 759 N N . ASP A 1 92 ? 1.661 -1.490 10.237 1.00 94.69 92 ASP A N 1
ATOM 760 C CA . ASP A 1 92 ? 2.889 -2.240 10.509 1.00 94.69 92 ASP A CA 1
ATOM 761 C C . ASP A 1 92 ? 4.021 -1.801 9.557 1.00 94.69 92 ASP A C 1
ATOM 763 O O . ASP A 1 92 ? 5.138 -1.533 10.014 1.00 94.69 92 ASP A O 1
ATOM 767 N N . ILE A 1 93 ? 3.729 -1.602 8.261 1.00 94.31 93 ILE A N 1
ATOM 768 C CA . ILE A 1 93 ? 4.672 -0.987 7.306 1.00 94.31 93 ILE A CA 1
ATOM 769 C C . ILE A 1 93 ? 5.083 0.411 7.798 1.00 94.31 93 ILE A C 1
ATOM 771 O O . ILE A 1 93 ? 6.274 0.714 7.892 1.00 94.31 93 ILE A O 1
ATOM 775 N N . ILE A 1 94 ? 4.122 1.273 8.141 1.00 93.50 94 ILE A N 1
ATOM 776 C CA . ILE A 1 94 ? 4.409 2.638 8.606 1.00 93.50 94 ILE A CA 1
ATOM 777 C C . ILE A 1 94 ? 5.348 2.608 9.818 1.00 93.50 94 ILE A C 1
ATOM 779 O O . ILE A 1 94 ? 6.384 3.268 9.815 1.00 93.50 94 ILE A O 1
ATOM 783 N N . GLN A 1 95 ? 5.037 1.816 10.843 1.00 92.69 95 GLN A N 1
ATOM 784 C CA . GLN A 1 95 ? 5.849 1.743 12.060 1.00 92.69 95 GLN A CA 1
ATOM 785 C C . GLN A 1 95 ? 7.261 1.210 11.803 1.00 92.69 95 GLN A C 1
ATOM 787 O O . GLN A 1 95 ? 8.222 1.645 12.444 1.00 92.69 95 GLN A O 1
ATOM 792 N N . LYS A 1 96 ? 7.400 0.257 10.879 1.00 92.75 96 LYS A N 1
ATOM 793 C CA . LYS A 1 96 ? 8.686 -0.367 10.578 1.00 92.75 96 LYS A CA 1
ATOM 794 C C . LYS A 1 96 ? 9.610 0.551 9.785 1.00 92.75 96 LYS A C 1
ATOM 796 O O . LYS A 1 96 ? 10.800 0.618 10.095 1.00 92.75 96 LYS A O 1
ATOM 801 N N . TYR A 1 97 ? 9.072 1.244 8.788 1.00 90.94 97 TYR A N 1
ATOM 802 C 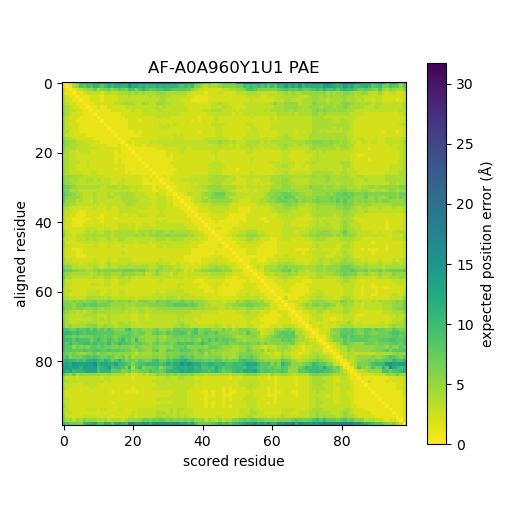CA . TYR A 1 97 ? 9.866 1.981 7.807 1.00 90.94 97 TYR A CA 1
ATOM 803 C C . TYR A 1 97 ? 9.940 3.495 8.071 1.00 90.94 97 TYR A C 1
ATOM 805 O O . TYR A 1 97 ? 10.793 4.163 7.490 1.00 90.94 97 TYR A O 1
ATOM 813 N N . CYS A 1 98 ? 9.111 4.040 8.967 1.00 86.25 98 CYS A N 1
ATOM 814 C CA . CYS A 1 98 ? 9.007 5.484 9.227 1.00 86.25 98 CYS A CA 1
ATOM 815 C C . CYS A 1 98 ? 9.373 5.893 10.663 1.00 86.25 98 CYS A C 1
ATOM 817 O O . CYS A 1 98 ? 8.680 6.716 11.261 1.00 86.25 98 CYS A O 1
ATOM 819 N N . LYS A 1 99 ? 10.444 5.319 11.222 1.00 67.88 99 LYS A N 1
ATOM 820 C CA . LYS A 1 99 ? 10.971 5.733 12.535 1.00 67.88 99 LYS A CA 1
ATOM 821 C C . LYS A 1 99 ? 11.515 7.161 12.547 1.00 67.88 99 LYS A C 1
ATOM 823 O O . LYS A 1 99 ? 11.991 7.640 11.488 1.00 67.88 99 LYS A O 1
#